Protein AF-A0A0G2QMW2-F1 (afdb_monomer_lite)

Foldseek 3Di:
DPPPPPDPPPPQQDDDWWWKAFQPPRDIDTDRDPVVLVCCVVVHDQLRIETEDEEVSLLVSLVCLLPPVSNHQEYEHELYQQQCVLVQCDDDPGNHGCVRCVVCRLVSHSLNRLVSRPHYYHYHYDCPPPDSRRHPVSVVSSVVSND

Structure (mmCIF, N/CA/C/O backbone):
data_AF-A0A0G2QMW2-F1
#
_entry.id   AF-A0A0G2QMW2-F1
#
loop_
_atom_site.group_PDB
_atom_site.id
_atom_site.type_symbol
_atom_site.label_atom_id
_atom_site.label_alt_id
_atom_site.label_comp_id
_atom_site.label_asym_id
_atom_site.label_entity_id
_atom_site.label_seq_id
_atom_site.pdbx_PDB_ins_code
_atom_site.Cartn_x
_atom_site.Cartn_y
_atom_site.Cartn_z
_atom_site.occupancy
_atom_site.B_iso_or_equiv
_atom_site.auth_seq_id
_atom_site.auth_comp_id
_atom_site.auth_asym_id
_atom_site.auth_atom_id
_atom_site.pdbx_PDB_model_num
ATOM 1 N N . CYS A 1 1 ? 3.697 18.463 23.414 1.00 31.78 1 CYS A N 1
ATOM 2 C CA . CYS A 1 1 ? 4.194 17.265 22.704 1.00 31.78 1 CYS A CA 1
ATOM 3 C C . CYS A 1 1 ? 5.226 17.656 21.647 1.00 31.78 1 CYS A C 1
ATOM 5 O O . CYS A 1 1 ? 4.858 17.860 20.501 1.00 31.78 1 CYS A O 1
ATOM 7 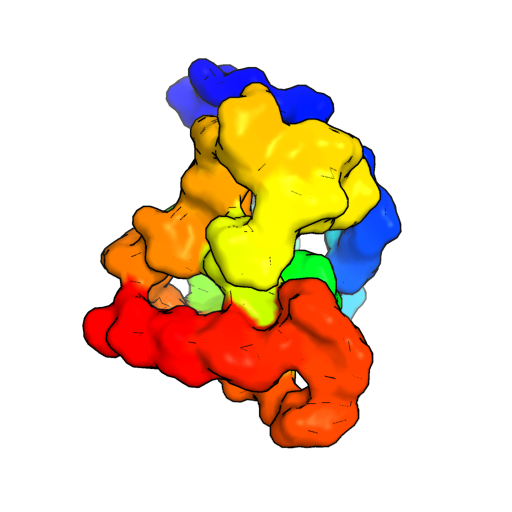N N . ARG A 1 2 ? 6.497 17.835 22.036 1.00 20.69 2 ARG A N 1
ATOM 8 C CA . ARG A 1 2 ? 7.618 18.195 21.136 1.00 20.69 2 ARG A CA 1
ATOM 9 C C . ARG A 1 2 ? 8.587 17.024 20.889 1.00 20.69 2 ARG A C 1
ATOM 11 O O . ARG A 1 2 ? 9.656 17.229 20.339 1.00 20.69 2 ARG A O 1
ATOM 18 N N . SER A 1 3 ? 8.218 15.801 21.270 1.00 21.95 3 SER A N 1
ATOM 19 C CA . SER A 1 3 ? 9.190 14.709 21.443 1.00 21.95 3 SER A CA 1
ATOM 20 C C . SER A 1 3 ? 9.128 13.596 20.387 1.00 21.95 3 SER A C 1
ATOM 22 O O . SER A 1 3 ? 9.879 12.639 20.500 1.00 21.95 3 SER A O 1
ATOM 24 N N . CYS A 1 4 ? 8.271 13.692 19.362 1.00 24.73 4 CYS A N 1
ATOM 25 C CA . CYS A 1 4 ? 8.181 12.668 18.301 1.00 24.73 4 CYS A CA 1
ATOM 26 C C . CYS A 1 4 ? 8.853 13.076 16.974 1.00 24.73 4 CYS A C 1
ATOM 28 O O . CYS A 1 4 ? 8.833 12.302 16.023 1.00 24.73 4 CYS A O 1
ATOM 30 N N . CYS A 1 5 ? 9.463 14.263 16.891 1.00 25.66 5 CYS A N 1
ATOM 31 C CA . CYS A 1 5 ? 10.041 14.810 15.653 1.00 25.66 5 CYS A CA 1
ATOM 32 C C . CYS A 1 5 ? 11.556 14.547 15.531 1.00 25.66 5 CYS A C 1
ATOM 34 O O . CYS A 1 5 ? 12.316 15.470 15.258 1.00 25.66 5 CYS A O 1
ATOM 36 N N . GLY A 1 6 ? 12.000 13.314 15.793 1.00 21.42 6 GLY A N 1
ATOM 37 C CA . GLY A 1 6 ? 13.422 12.930 15.799 1.00 21.42 6 GLY A CA 1
ATOM 38 C C . GLY A 1 6 ? 13.923 12.190 14.552 1.00 21.42 6 GLY A C 1
ATOM 39 O O . GLY A 1 6 ? 15.034 11.679 14.574 1.00 21.42 6 GLY A O 1
ATOM 40 N N . GLY A 1 7 ? 13.124 12.096 13.487 1.00 24.61 7 GLY A N 1
ATOM 41 C CA . GLY A 1 7 ? 13.539 11.538 12.196 1.00 24.61 7 GLY A CA 1
ATOM 42 C C . GLY A 1 7 ? 13.382 12.594 11.108 1.00 24.61 7 GLY A C 1
ATOM 43 O O . GLY A 1 7 ? 12.393 13.321 11.103 1.00 24.61 7 GLY A O 1
ATOM 44 N N . SER A 1 8 ? 14.357 12.725 10.217 1.00 23.94 8 SER A N 1
ATOM 45 C CA . SER A 1 8 ? 14.370 13.690 9.113 1.00 23.94 8 SER A CA 1
ATOM 46 C C . SER A 1 8 ? 13.133 13.546 8.210 1.00 23.94 8 SER A C 1
ATOM 48 O O . SER A 1 8 ? 13.073 12.688 7.336 1.00 23.94 8 SER A O 1
ATOM 50 N N . PHE A 1 9 ? 12.138 14.411 8.425 1.00 33.34 9 PHE A N 1
ATOM 51 C CA . PHE A 1 9 ? 10.844 14.475 7.724 1.00 33.34 9 PHE A CA 1
ATOM 52 C C . PHE A 1 9 ? 10.901 15.205 6.361 1.00 33.34 9 PHE A C 1
ATOM 54 O O . PHE A 1 9 ? 9.879 15.672 5.861 1.00 33.34 9 PHE A O 1
ATOM 61 N N . THR A 1 10 ? 12.076 15.350 5.745 1.00 26.31 10 THR A N 1
ATOM 62 C CA . THR A 1 10 ? 12.300 16.303 4.639 1.00 26.31 10 THR A CA 1
ATOM 63 C C . THR A 1 10 ? 11.971 15.790 3.232 1.00 26.31 10 THR A C 1
ATOM 65 O O . THR A 1 10 ? 12.072 16.566 2.292 1.00 26.31 10 THR A O 1
ATOM 68 N N . SER A 1 11 ? 11.533 14.537 3.050 1.00 30.42 11 SER A N 1
ATOM 69 C CA . SER A 1 11 ? 11.348 13.943 1.706 1.00 30.42 11 SER A CA 1
ATOM 70 C C . SER A 1 11 ? 9.889 13.760 1.238 1.00 30.42 11 SER A C 1
ATOM 72 O O . SER A 1 11 ? 9.665 13.252 0.142 1.00 30.42 11 SER A O 1
ATOM 74 N N . TRP A 1 12 ? 8.875 14.135 2.027 1.00 39.06 12 TRP A N 1
ATOM 75 C CA . TRP A 1 12 ? 7.472 13.744 1.765 1.00 39.06 12 TRP A CA 1
ATOM 76 C C . TRP A 1 12 ? 6.599 14.815 1.082 1.00 39.06 12 TRP A C 1
ATOM 78 O O . TRP A 1 12 ? 5.373 14.730 1.135 1.00 39.06 12 TRP A O 1
ATOM 88 N N . SER A 1 13 ? 7.184 15.838 0.454 1.00 30.17 13 SER A N 1
ATOM 89 C CA . SER A 1 13 ? 6.423 16.857 -0.285 1.00 30.17 13 SER A CA 1
ATOM 90 C C . SER A 1 13 ? 6.277 16.471 -1.759 1.00 30.17 13 SER A C 1
ATOM 92 O O . SER A 1 13 ? 7.061 16.903 -2.601 1.00 30.17 13 SER A O 1
ATOM 94 N N . MET A 1 14 ? 5.266 15.660 -2.074 1.00 35.12 14 MET A N 1
ATOM 95 C CA . MET A 1 14 ? 4.826 15.432 -3.452 1.00 35.12 14 MET A CA 1
ATOM 96 C C . MET A 1 14 ? 3.308 15.637 -3.528 1.00 35.12 14 MET A C 1
ATOM 98 O O . MET A 1 14 ? 2.550 15.010 -2.785 1.00 35.12 14 MET A O 1
ATOM 102 N N . LEU A 1 15 ? 2.885 16.577 -4.377 1.00 31.95 15 LEU A N 1
ATOM 103 C CA . LEU A 1 15 ? 1.502 17.036 -4.536 1.00 31.95 15 LEU A CA 1
ATOM 104 C C . LEU A 1 15 ? 0.639 15.952 -5.195 1.00 31.95 15 LEU A C 1
ATOM 106 O O . LEU A 1 15 ? 0.570 15.869 -6.416 1.00 31.95 15 LEU A O 1
ATOM 110 N N . TYR A 1 16 ? -0.049 15.145 -4.388 1.00 40.28 16 TYR A N 1
ATOM 111 C CA . TYR A 1 16 ? -1.129 14.271 -4.849 1.00 40.28 16 TYR A CA 1
ATOM 112 C C . TYR A 1 16 ? -2.287 14.295 -3.849 1.00 40.28 16 TYR A C 1
ATOM 114 O O . TYR A 1 16 ? -2.082 14.249 -2.637 1.00 40.28 16 TYR A O 1
ATOM 122 N N . SER A 1 17 ? -3.518 14.400 -4.356 1.00 40.88 17 SER A N 1
ATOM 123 C CA . SER A 1 17 ? -4.721 14.555 -3.533 1.00 40.88 17 SER A CA 1
ATOM 124 C C . SER A 1 17 ? -5.099 13.247 -2.826 1.00 40.88 17 SER A C 1
ATOM 126 O O . SER A 1 17 ? -5.518 12.284 -3.468 1.00 40.88 17 SER A O 1
ATOM 128 N N . TYR A 1 18 ? -5.006 13.215 -1.493 1.00 57.31 18 TYR A N 1
ATOM 129 C CA . TYR A 1 18 ? -5.609 12.161 -0.662 1.00 57.31 18 TYR A CA 1
ATOM 130 C C . TYR A 1 18 ? -7.023 12.570 -0.256 1.00 57.31 18 TYR A C 1
ATOM 132 O O . TYR A 1 18 ? -7.265 13.744 0.034 1.00 57.31 18 TYR A O 1
ATOM 140 N N . PHE A 1 19 ? -7.952 11.615 -0.192 1.00 52.19 19 PHE A N 1
ATOM 141 C CA . PHE A 1 19 ? -9.312 11.878 0.270 1.00 52.19 19 PHE A CA 1
ATOM 142 C C . PHE A 1 19 ? -9.451 11.459 1.726 1.00 52.19 19 PHE A C 1
ATOM 144 O O . PHE A 1 19 ? -9.293 10.292 2.080 1.00 52.19 19 PHE A O 1
ATOM 151 N N . LEU A 1 20 ? -9.778 12.422 2.581 1.00 56.78 20 LEU A N 1
ATOM 152 C CA . LEU A 1 20 ? -10.070 12.157 3.977 1.00 56.78 20 LEU A CA 1
ATOM 153 C C . LEU A 1 20 ? -11.575 12.237 4.227 1.00 56.78 20 LEU A C 1
ATOM 155 O O . LEU A 1 20 ? -12.228 13.227 3.884 1.00 56.78 20 LEU A O 1
ATOM 159 N N . LEU A 1 21 ? -12.116 11.186 4.837 1.00 53.78 21 LEU A N 1
ATOM 160 C CA . LEU A 1 21 ? -13.535 11.030 5.138 1.00 53.78 21 LEU A CA 1
ATOM 161 C C . LEU A 1 21 ? -13.748 11.230 6.639 1.00 53.78 21 LEU A C 1
ATOM 163 O O . LEU A 1 21 ? -13.359 10.397 7.453 1.00 53.78 21 LEU A O 1
ATOM 167 N N . CYS A 1 22 ? -14.377 12.341 7.020 1.00 51.69 22 CYS A N 1
ATOM 168 C CA . CYS A 1 22 ? -14.687 12.637 8.416 1.00 51.69 22 CYS A CA 1
ATOM 169 C C . CYS A 1 22 ? -16.186 12.453 8.702 1.00 51.69 22 CYS A C 1
ATOM 171 O O . CYS A 1 22 ? -17.034 13.169 8.166 1.00 51.69 22 CYS A O 1
ATOM 173 N N . TYR A 1 23 ? -16.516 11.515 9.592 1.00 40.94 23 TYR A N 1
ATOM 174 C CA . TYR A 1 23 ? -17.879 11.016 9.819 1.00 40.94 23 TYR A CA 1
ATOM 175 C C . TYR A 1 23 ? -18.740 11.898 10.746 1.00 40.94 23 TYR A C 1
ATOM 177 O O . TYR A 1 23 ? -19.839 11.514 11.133 1.00 40.94 23 TYR A O 1
ATOM 185 N N . HIS A 1 24 ? -18.276 13.093 11.132 1.00 38.88 24 HIS A N 1
ATOM 186 C CA . HIS A 1 24 ? -19.057 14.029 11.961 1.00 38.88 24 HIS A CA 1
ATOM 187 C C . HIS A 1 24 ? -19.680 15.205 11.194 1.00 38.88 24 HIS A C 1
ATOM 189 O O . HIS A 1 24 ? -20.096 16.185 11.800 1.00 38.88 24 HIS A O 1
ATOM 195 N N . GLY A 1 25 ? -19.796 15.095 9.866 1.00 40.00 25 GLY A N 1
ATOM 196 C CA . GLY A 1 25 ? -20.556 16.070 9.077 1.00 40.00 25 GLY A CA 1
ATOM 197 C C . GLY A 1 25 ? -20.341 16.020 7.568 1.00 40.00 25 GLY A C 1
ATOM 198 O O . GLY A 1 25 ? -20.330 17.086 6.966 1.00 40.00 25 GLY A O 1
ATOM 199 N N . PHE A 1 26 ? -20.106 14.837 6.974 1.00 41.72 26 PHE A N 1
ATOM 200 C CA . PHE A 1 26 ? -19.901 14.633 5.523 1.00 41.72 26 PHE A CA 1
ATOM 201 C C . PHE A 1 26 ? -19.034 15.713 4.842 1.00 41.72 26 PHE A C 1
ATOM 203 O O . PHE A 1 26 ? -19.278 16.112 3.706 1.00 41.72 26 PHE A O 1
ATOM 210 N N . LYS A 1 27 ? -18.011 16.219 5.541 1.00 44.56 27 LYS A N 1
ATOM 211 C CA . LYS A 1 27 ? -17.073 17.189 4.976 1.00 44.56 27 LYS A CA 1
ATOM 212 C C . LYS A 1 27 ? -15.875 16.433 4.437 1.00 44.56 27 LYS A C 1
ATOM 214 O O . LYS A 1 27 ? -15.090 15.873 5.202 1.00 44.56 27 LYS A O 1
ATOM 219 N N . PHE A 1 28 ? -15.751 16.443 3.118 1.00 45.72 28 PHE A N 1
ATOM 220 C CA . PHE A 1 28 ? -14.558 16.003 2.418 1.00 45.72 28 PHE A CA 1
ATOM 221 C C . PHE A 1 28 ? -13.490 17.086 2.545 1.00 45.72 28 PHE A C 1
ATOM 223 O O . PHE A 1 28 ? -13.749 18.260 2.275 1.00 45.72 28 PHE A O 1
ATOM 230 N N . LYS A 1 29 ? -12.286 16.702 2.965 1.00 49.34 29 LYS A N 1
ATOM 231 C CA . LYS A 1 29 ? -11.101 17.549 2.823 1.00 49.34 29 LYS A CA 1
ATOM 232 C C . LYS A 1 29 ? -10.001 16.756 2.140 1.00 49.34 29 LYS A C 1
ATOM 234 O O . LYS A 1 29 ? -9.677 15.649 2.569 1.00 49.34 29 LYS A O 1
ATOM 239 N N . SER A 1 30 ? -9.432 17.352 1.100 1.00 45.12 30 SER A N 1
ATOM 240 C CA . SER A 1 30 ? -8.157 16.934 0.538 1.00 45.12 30 SER A CA 1
ATOM 241 C C . SER A 1 30 ? -7.026 17.528 1.370 1.00 45.12 30 SER A C 1
ATOM 243 O O . SER A 1 30 ? -7.082 18.692 1.770 1.00 45.12 30 SER A O 1
ATOM 245 N N . PHE A 1 31 ? -6.000 16.731 1.643 1.00 50.50 31 PHE A N 1
ATOM 246 C CA . PHE A 1 31 ? -4.785 17.189 2.309 1.00 50.50 31 PHE A CA 1
ATOM 247 C C . PHE A 1 31 ? -3.571 16.761 1.500 1.00 50.50 31 PHE A C 1
ATOM 249 O O . PHE A 1 31 ? -3.624 15.754 0.804 1.00 50.50 31 PHE A O 1
ATOM 256 N N . GLU A 1 32 ? -2.490 17.525 1.614 1.00 48.66 32 GLU A N 1
ATOM 257 C CA . GLU A 1 32 ? -1.258 17.311 0.846 1.00 48.66 32 GLU A CA 1
ATOM 258 C C . GLU A 1 32 ? -0.116 16.765 1.716 1.00 48.66 32 GLU A C 1
ATOM 260 O O . GLU A 1 32 ? 0.905 16.335 1.192 1.00 48.66 32 GLU A O 1
ATOM 265 N N . SER A 1 33 ? -0.265 16.757 3.051 1.00 53.06 33 SER A N 1
ATOM 266 C CA . SER A 1 33 ? 0.798 16.316 3.962 1.00 53.06 33 SER A CA 1
ATOM 267 C C . SER A 1 33 ? 0.294 15.680 5.264 1.00 53.06 33 SER A C 1
ATOM 269 O O . SER A 1 33 ? -0.798 15.976 5.762 1.00 53.06 33 SER A O 1
ATOM 271 N N . VAL A 1 34 ? 1.146 14.850 5.877 1.00 55.09 34 VAL A N 1
ATOM 272 C CA . VAL A 1 34 ? 0.924 14.268 7.216 1.00 55.09 34 VAL A CA 1
ATOM 273 C C . VAL A 1 34 ? 0.848 15.358 8.293 1.00 55.09 34 VAL A C 1
ATOM 275 O O . VAL A 1 34 ? 0.042 15.259 9.217 1.00 55.09 34 VAL A O 1
ATOM 278 N N . SER A 1 35 ? 1.607 16.451 8.149 1.00 56.62 35 SER A N 1
ATOM 279 C CA . SER A 1 35 ? 1.500 17.620 9.036 1.00 56.62 35 SER A CA 1
ATOM 280 C C . SER A 1 35 ? 0.096 18.219 9.020 1.00 56.62 35 SER A C 1
ATOM 282 O O . SER A 1 35 ? -0.437 18.569 10.076 1.00 56.62 35 SER A O 1
ATOM 284 N N . SER A 1 36 ? -0.558 18.256 7.856 1.00 60.78 36 SER A N 1
ATOM 285 C CA . SER A 1 36 ? -1.954 18.686 7.743 1.00 60.78 36 SER A CA 1
ATOM 286 C C . SER A 1 36 ? -2.921 17.725 8.446 1.00 60.78 36 SER A C 1
ATOM 288 O O . SER A 1 36 ? -3.945 18.166 8.966 1.00 60.78 36 SER A O 1
ATOM 290 N N . CYS A 1 37 ? -2.579 16.435 8.557 1.00 61.16 37 CYS A N 1
ATOM 291 C CA . CYS A 1 37 ? -3.386 15.457 9.290 1.00 61.16 37 CYS A CA 1
ATOM 292 C C . CYS A 1 37 ? -3.404 15.728 10.805 1.00 61.16 37 CYS A C 1
ATOM 294 O O . CYS A 1 37 ? -4.397 15.446 11.462 1.00 61.16 37 CYS A O 1
ATOM 296 N N . SER A 1 38 ? -2.372 16.351 11.385 1.00 64.12 38 SER A N 1
ATOM 297 C CA . SER A 1 38 ? -2.394 16.728 12.813 1.00 64.12 38 SER A CA 1
ATOM 298 C C . SER A 1 38 ? -3.495 17.747 13.149 1.00 64.12 38 SER A C 1
ATOM 300 O O . SER A 1 38 ? -4.029 17.757 14.261 1.00 64.12 38 SER A O 1
ATOM 302 N N . MET A 1 39 ? -3.897 18.572 12.172 1.00 65.81 39 MET A N 1
ATOM 303 C CA . MET A 1 39 ? -5.007 19.514 12.331 1.00 65.81 39 MET A CA 1
ATOM 304 C C . MET A 1 39 ? -6.356 18.802 12.484 1.00 65.81 39 MET A C 1
ATOM 306 O O . MET A 1 39 ? -7.298 19.406 12.992 1.00 65.81 39 MET A O 1
ATOM 310 N N . LEU A 1 40 ? -6.453 17.525 12.105 1.00 64.06 40 LEU A N 1
ATOM 311 C CA . LEU A 1 40 ? -7.679 16.738 12.208 1.00 64.06 40 LEU A CA 1
ATOM 312 C C . LEU A 1 40 ? -8.146 16.564 13.646 1.00 64.06 40 LEU A C 1
ATOM 314 O O . LEU A 1 40 ? -9.339 16.686 13.905 1.00 64.06 40 LEU A O 1
ATOM 318 N N . ILE A 1 41 ? -7.213 16.387 14.584 1.00 64.94 41 ILE A N 1
ATOM 319 C CA . ILE A 1 41 ? -7.526 16.252 16.014 1.00 64.94 41 ILE A CA 1
ATOM 320 C C . ILE A 1 41 ? -8.247 17.509 16.539 1.00 64.94 41 ILE A C 1
ATOM 322 O O . ILE A 1 41 ? -9.016 17.432 17.492 1.00 64.94 41 ILE A O 1
ATOM 326 N N . LYS A 1 42 ? -8.041 18.674 15.904 1.00 69.19 42 LYS A N 1
ATOM 327 C CA . LYS A 1 42 ? -8.689 19.938 16.291 1.00 69.19 42 LYS A CA 1
ATOM 328 C C . LYS A 1 42 ? -10.101 20.108 15.728 1.00 69.19 42 LYS A C 1
ATOM 330 O O . LYS A 1 42 ? -10.826 20.972 16.204 1.00 69.19 42 LYS A O 1
ATOM 335 N N . VAL A 1 43 ? -10.478 19.345 14.701 1.00 68.62 43 VAL A N 1
ATOM 336 C CA . VAL A 1 43 ? -11.755 19.519 13.981 1.00 68.62 43 VAL A CA 1
ATOM 337 C C . VAL A 1 43 ? -12.644 18.279 14.009 1.00 68.62 43 VAL A C 1
ATOM 339 O O . VAL A 1 43 ? -13.802 18.354 13.604 1.00 68.62 43 VAL A O 1
ATOM 342 N N . ALA A 1 44 ? -12.123 17.139 14.462 1.00 69.56 44 ALA A N 1
ATOM 343 C CA . ALA A 1 44 ? -12.827 15.871 14.459 1.00 69.56 44 ALA A CA 1
ATOM 344 C C . ALA A 1 44 ? -12.274 14.895 15.502 1.00 69.56 44 ALA A C 1
ATOM 346 O O . ALA A 1 44 ? -11.086 14.885 15.820 1.00 69.56 44 ALA A O 1
ATOM 347 N N . HIS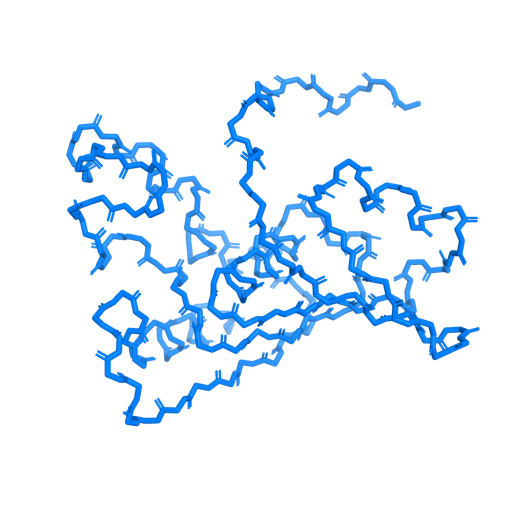 A 1 45 ? -13.152 14.030 16.010 1.00 75.88 45 HIS A N 1
ATOM 348 C CA . HIS A 1 45 ? -12.753 12.970 16.926 1.00 75.88 45 HIS A CA 1
ATOM 349 C C . HIS A 1 45 ? -11.979 11.885 16.154 1.00 75.88 45 HIS A C 1
ATOM 351 O O . HIS A 1 45 ? -12.546 11.355 15.197 1.00 75.88 45 HIS A O 1
ATOM 357 N N . PRO A 1 46 ? -10.764 11.475 16.569 1.00 67.69 46 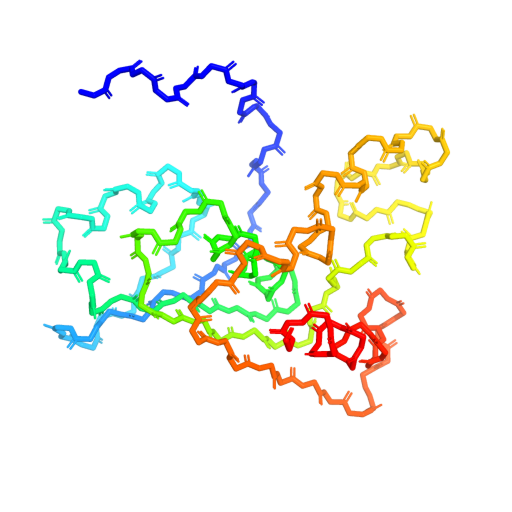PRO A N 1
ATOM 358 C CA . PRO A 1 46 ? -9.931 10.531 15.807 1.00 67.69 46 PRO A CA 1
ATOM 359 C C . PRO A 1 46 ? -10.627 9.204 15.458 1.00 67.69 46 PRO A C 1
ATOM 361 O O . PRO A 1 46 ? -10.489 8.680 14.358 1.00 67.69 46 PRO A O 1
ATOM 364 N N . ASN A 1 47 ? -11.489 8.706 16.353 1.00 79.94 47 ASN A N 1
ATOM 365 C CA . ASN A 1 47 ? -12.303 7.501 16.115 1.00 79.94 47 ASN A CA 1
ATOM 366 C C . ASN A 1 47 ? -13.387 7.650 15.022 1.00 79.94 47 ASN A C 1
ATOM 368 O O . ASN A 1 47 ? -14.118 6.698 14.766 1.00 79.94 47 ASN A O 1
ATOM 372 N N . LYS A 1 48 ? -13.532 8.825 14.403 1.00 84.31 48 LYS A N 1
ATOM 373 C CA . LYS A 1 48 ? -14.534 9.123 13.366 1.00 84.31 48 LYS A CA 1
ATOM 374 C C . LYS A 1 48 ? -13.901 9.633 12.068 1.00 84.31 48 LYS A C 1
ATOM 376 O O . LYS A 1 48 ? -14.583 10.275 11.270 1.00 84.31 48 LYS A O 1
ATOM 381 N N . ILE A 1 49 ? -12.608 9.385 11.872 1.00 86.56 49 ILE A N 1
ATOM 382 C CA . ILE A 1 49 ? -11.860 9.846 10.703 1.00 86.56 49 ILE A CA 1
ATOM 383 C C . ILE A 1 49 ? -11.321 8.638 9.952 1.00 86.56 49 ILE A C 1
ATOM 385 O O . ILE A 1 49 ? -10.516 7.881 10.484 1.00 86.56 49 ILE A O 1
ATOM 389 N N . ALA A 1 50 ? -11.745 8.475 8.709 1.00 88.69 50 ALA A N 1
ATOM 390 C CA . ALA A 1 50 ? -11.200 7.501 7.781 1.00 88.69 50 ALA A CA 1
ATOM 391 C C . ALA A 1 50 ? -10.269 8.200 6.785 1.00 88.69 50 ALA A C 1
ATOM 393 O O . ALA A 1 50 ? -10.482 9.358 6.413 1.00 88.69 50 ALA A O 1
ATOM 394 N N . VAL A 1 51 ? -9.247 7.484 6.332 1.00 90.00 51 VAL A N 1
ATOM 395 C CA . VAL A 1 51 ? -8.333 7.944 5.282 1.00 90.00 51 VAL A CA 1
ATOM 396 C C . VAL A 1 51 ? -8.493 7.076 4.044 1.00 90.00 51 VAL A C 1
ATOM 398 O O . VAL A 1 51 ? -8.692 5.870 4.147 1.00 90.00 51 VAL A O 1
ATOM 401 N N . GLY A 1 52 ? -8.423 7.663 2.858 1.00 92.44 52 GLY A N 1
ATOM 402 C CA . GLY A 1 52 ? -8.448 6.878 1.641 1.00 92.44 52 GLY A CA 1
ATOM 403 C C . GLY A 1 52 ? -7.753 7.533 0.464 1.00 92.44 52 GLY A C 1
ATOM 404 O O . GLY A 1 52 ? -7.465 8.733 0.437 1.00 92.44 52 GLY A O 1
ATOM 405 N N . GLY A 1 53 ? -7.485 6.716 -0.545 1.00 89.50 53 GLY A N 1
ATOM 406 C CA . GLY A 1 53 ? -6.864 7.189 -1.765 1.00 89.50 53 GLY A CA 1
ATOM 407 C C . GLY A 1 53 ? -6.755 6.122 -2.841 1.00 89.50 53 GLY A C 1
ATOM 408 O O . GLY A 1 53 ? -6.930 4.927 -2.602 1.00 89.50 53 GLY A O 1
ATOM 409 N N . HIS A 1 54 ? -6.449 6.597 -4.042 1.00 91.50 54 HIS A N 1
ATOM 410 C CA . HIS A 1 54 ? -6.237 5.798 -5.240 1.00 91.50 54 HIS A CA 1
ATOM 411 C C . HIS A 1 54 ? -4.769 5.886 -5.674 1.00 91.50 54 HIS A C 1
ATOM 413 O O . HIS A 1 54 ? -4.157 6.944 -5.520 1.00 91.50 54 HIS A O 1
ATOM 419 N N . SER A 1 55 ? -4.205 4.807 -6.221 1.00 90.12 55 SER A N 1
ATOM 420 C CA . SER A 1 55 ? -2.826 4.758 -6.713 1.00 90.12 55 SER A CA 1
ATOM 421 C C . SER A 1 55 ? -1.818 5.119 -5.612 1.00 90.12 55 SER A C 1
ATOM 423 O O . SER A 1 55 ? -1.770 4.461 -4.567 1.00 90.12 55 SER A O 1
ATOM 425 N N . TYR A 1 56 ? -1.051 6.199 -5.763 1.00 86.94 56 TYR A N 1
ATOM 426 C CA . TYR A 1 56 ? -0.178 6.705 -4.701 1.00 86.94 56 TYR A CA 1
ATOM 427 C C . TYR A 1 56 ? -0.943 7.021 -3.402 1.00 86.94 56 TYR A C 1
ATOM 429 O O . TYR A 1 56 ? -0.442 6.788 -2.303 1.00 86.94 56 TYR A O 1
ATOM 437 N N . GLY A 1 57 ? -2.207 7.441 -3.503 1.00 87.81 57 GLY A N 1
ATOM 438 C CA . GLY A 1 57 ? -3.069 7.651 -2.344 1.00 87.81 57 GLY A CA 1
ATOM 439 C C . GLY A 1 57 ? -3.419 6.383 -1.576 1.00 87.81 57 GLY A C 1
ATOM 440 O O . GLY A 1 57 ? -3.549 6.423 -0.353 1.00 87.81 57 GLY A O 1
ATOM 441 N N . ALA A 1 58 ? -3.510 5.245 -2.258 1.00 92.75 58 ALA A N 1
ATOM 442 C CA . ALA A 1 58 ? -3.708 3.950 -1.619 1.00 92.75 58 ALA A CA 1
ATOM 443 C C . ALA A 1 58 ? -2.447 3.505 -0.868 1.00 92.75 58 ALA A C 1
ATOM 445 O O . ALA A 1 58 ? -2.522 3.037 0.268 1.00 92.75 58 ALA A O 1
ATOM 446 N N . PHE A 1 59 ? -1.283 3.729 -1.480 1.00 92.38 59 PHE A N 1
ATOM 447 C CA . PHE A 1 59 ? 0.019 3.530 -0.851 1.00 92.38 59 PHE A CA 1
ATOM 448 C C . PHE A 1 59 ? 0.177 4.385 0.420 1.00 92.38 59 PHE A C 1
ATOM 450 O O . PHE A 1 59 ? 0.534 3.867 1.479 1.00 92.38 59 PHE A O 1
ATOM 457 N N . MET A 1 60 ? -0.176 5.671 0.354 1.00 91.38 60 MET A N 1
ATOM 458 C CA . MET A 1 60 ? -0.121 6.563 1.515 1.00 91.38 60 MET A CA 1
ATOM 459 C C . MET A 1 60 ? -1.155 6.223 2.584 1.00 91.38 60 MET A C 1
ATOM 461 O O . MET A 1 60 ? -0.843 6.309 3.766 1.00 91.38 60 MET A O 1
ATOM 465 N N . THR A 1 61 ? -2.352 5.781 2.196 1.00 93.62 61 THR A N 1
ATOM 466 C CA . THR A 1 61 ? -3.378 5.291 3.132 1.00 93.62 61 THR A CA 1
ATOM 467 C C . THR A 1 61 ? -2.819 4.164 4.001 1.00 93.62 61 THR A C 1
ATOM 469 O O . THR A 1 61 ? -2.925 4.219 5.225 1.00 93.62 61 THR A O 1
ATOM 472 N N . ALA A 1 62 ? -2.159 3.176 3.393 1.00 95.44 62 ALA A N 1
ATOM 473 C CA . ALA A 1 62 ? -1.546 2.072 4.127 1.00 95.44 62 ALA A CA 1
ATOM 474 C C . ALA A 1 62 ? -0.393 2.538 5.040 1.00 95.44 62 ALA A C 1
ATOM 476 O O . ALA A 1 62 ? -0.336 2.139 6.203 1.00 95.44 62 ALA A O 1
ATOM 477 N N . ASN A 1 63 ? 0.473 3.440 4.562 1.00 93.81 63 ASN A N 1
ATOM 478 C CA . ASN A 1 63 ? 1.542 4.028 5.380 1.00 93.81 63 ASN A CA 1
ATOM 479 C C . ASN A 1 63 ? 0.998 4.831 6.575 1.00 93.81 63 ASN A C 1
ATOM 481 O O . ASN A 1 63 ? 1.502 4.715 7.692 1.00 93.81 63 ASN A O 1
ATOM 485 N N . LEU A 1 64 ? -0.069 5.605 6.385 1.00 92.44 64 LEU A N 1
ATOM 486 C CA . LEU A 1 64 ? -0.711 6.360 7.461 1.00 92.44 64 LEU A CA 1
ATOM 487 C C . LEU A 1 64 ? -1.315 5.441 8.525 1.00 92.44 64 LEU A C 1
ATOM 489 O O . LEU A 1 64 ? -1.172 5.720 9.714 1.00 92.44 64 LEU A O 1
ATOM 493 N N . LEU A 1 65 ? -1.927 4.323 8.130 1.00 93.69 65 LEU A N 1
ATOM 494 C CA . LEU A 1 65 ? -2.406 3.331 9.095 1.00 93.69 65 LEU A CA 1
ATOM 495 C C . LEU A 1 65 ? -1.266 2.608 9.826 1.00 93.69 65 LEU A C 1
ATOM 497 O O . LEU A 1 65 ? -1.447 2.234 10.982 1.00 93.69 65 LEU A O 1
ATOM 501 N N . ALA A 1 66 ? -0.105 2.425 9.194 1.00 94.50 66 ALA A N 1
ATOM 502 C CA . ALA A 1 66 ? 1.054 1.794 9.827 1.00 94.50 66 ALA A CA 1
ATOM 503 C C . ALA A 1 66 ? 1.772 2.727 10.820 1.00 94.50 66 ALA A C 1
ATOM 505 O O . ALA A 1 66 ? 2.197 2.286 11.888 1.00 94.50 66 ALA A O 1
ATOM 506 N N . HIS A 1 67 ? 1.906 4.013 10.480 1.00 92.06 67 HIS A N 1
ATOM 507 C CA . HIS A 1 67 ? 2.772 4.958 11.199 1.00 92.06 67 HIS A CA 1
ATOM 508 C C . HIS A 1 67 ? 2.018 6.012 12.023 1.00 92.06 67 HIS A C 1
ATOM 510 O O . HIS A 1 67 ? 2.576 6.562 12.971 1.00 92.06 67 HIS A O 1
ATOM 516 N N . ALA A 1 68 ? 0.746 6.273 11.718 1.00 90.31 68 ALA A N 1
ATOM 517 C CA . ALA A 1 68 ? -0.113 7.191 12.466 1.00 90.31 68 ALA A CA 1
ATOM 518 C C . ALA A 1 68 ? -1.513 6.600 12.774 1.00 90.31 68 ALA A C 1
ATOM 520 O O . ALA A 1 68 ? -2.526 7.285 12.603 1.00 90.31 68 ALA A O 1
ATOM 521 N N . PRO A 1 69 ? -1.615 5.357 13.296 1.00 90.00 69 PRO A N 1
ATOM 522 C CA . PRO A 1 69 ? -2.896 4.666 13.508 1.00 90.00 69 PRO A CA 1
ATOM 523 C C . PRO A 1 69 ? -3.837 5.357 14.504 1.00 90.00 69 PRO A C 1
ATOM 525 O O . PRO A 1 69 ? -5.017 5.028 14.569 1.00 90.00 69 PRO A O 1
ATOM 528 N N . HIS A 1 70 ? -3.334 6.285 15.319 1.00 88.25 70 HIS A N 1
ATOM 529 C CA . HIS A 1 70 ? -4.127 7.033 16.295 1.00 88.25 70 HIS A CA 1
ATOM 530 C C . HIS A 1 70 ? -4.938 8.174 15.663 1.00 88.25 70 HIS A C 1
ATOM 532 O O . HIS A 1 70 ? -5.823 8.710 16.322 1.00 88.25 70 HIS A O 1
ATOM 538 N N . LEU A 1 71 ? -4.644 8.551 14.413 1.00 86.00 71 LEU A N 1
ATOM 539 C CA . LEU A 1 71 ? -5.362 9.605 13.692 1.00 86.00 71 LEU A CA 1
ATOM 540 C C . LEU A 1 71 ? -6.598 9.087 12.951 1.00 86.00 71 LEU A C 1
ATOM 542 O O . LEU A 1 71 ? -7.486 9.882 12.646 1.00 86.00 71 LEU A O 1
ATOM 546 N N . PHE A 1 72 ? -6.652 7.783 12.661 1.00 88.94 72 PHE A N 1
ATOM 547 C CA . PHE A 1 72 ? -7.644 7.203 11.760 1.00 88.94 72 PHE A CA 1
ATOM 548 C C . PHE A 1 72 ? -8.304 5.954 12.349 1.00 88.94 72 PHE A C 1
ATOM 550 O O . PHE A 1 72 ? -7.655 5.114 12.978 1.00 88.94 72 PHE A O 1
ATOM 557 N N . CYS A 1 73 ? -9.605 5.800 12.111 1.00 91.62 73 CYS A N 1
ATOM 558 C CA . CYS A 1 73 ? -10.350 4.606 12.492 1.00 91.62 73 CYS A CA 1
ATOM 559 C C . CYS A 1 73 ? -10.244 3.481 11.453 1.00 91.62 73 CYS A C 1
ATOM 561 O O . CYS A 1 73 ? -10.220 2.318 11.851 1.00 91.62 73 CYS A O 1
ATOM 563 N N . CYS A 1 74 ? -10.143 3.804 10.160 1.00 93.94 74 CYS A N 1
ATOM 564 C CA . CYS A 1 74 ? -10.006 2.839 9.065 1.00 93.94 74 CYS A CA 1
ATOM 565 C C . CYS A 1 74 ? -9.405 3.470 7.793 1.00 93.94 74 CYS A C 1
ATOM 567 O O . CYS A 1 74 ? -9.231 4.692 7.715 1.00 93.94 74 CYS A O 1
ATOM 569 N N . GLY A 1 75 ? -9.091 2.622 6.805 1.00 94.50 75 GLY A N 1
ATOM 570 C CA . GLY A 1 75 ? -8.555 3.018 5.500 1.00 94.50 75 GLY A CA 1
ATOM 571 C C . GLY A 1 75 ? -9.337 2.476 4.299 1.00 94.50 75 GLY A C 1
ATOM 572 O O . GLY A 1 75 ? -9.868 1.371 4.361 1.00 94.50 75 GLY A O 1
ATOM 573 N N . ILE A 1 76 ? -9.354 3.215 3.185 1.00 95.88 76 ILE A N 1
ATOM 574 C CA . ILE A 1 76 ? -9.841 2.744 1.872 1.00 95.88 76 ILE A CA 1
ATOM 575 C C . ILE A 1 76 ? -8.741 2.966 0.830 1.00 95.88 76 ILE A C 1
ATOM 577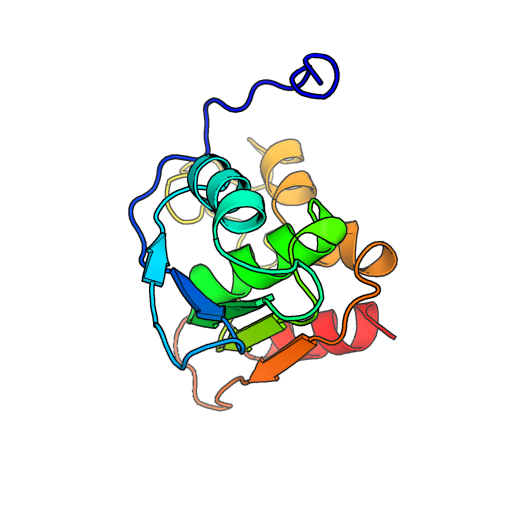 O O . ILE A 1 76 ? -8.430 4.101 0.477 1.00 95.88 76 ILE A O 1
ATOM 581 N N . ALA A 1 77 ? -8.145 1.890 0.330 1.00 95.81 77 ALA A N 1
ATOM 582 C CA . ALA A 1 77 ? -6.983 1.943 -0.545 1.00 95.81 77 ALA A CA 1
ATOM 583 C C . ALA A 1 77 ? -7.289 1.261 -1.887 1.00 95.81 77 ALA A C 1
ATOM 585 O O . ALA A 1 77 ? -7.535 0.058 -1.940 1.00 95.81 77 ALA A O 1
ATOM 586 N N . ARG A 1 78 ? -7.272 2.039 -2.976 1.00 94.81 78 ARG A N 1
ATOM 587 C CA . ARG A 1 78 ? -7.577 1.566 -4.334 1.00 94.81 78 ARG A CA 1
ATOM 588 C C . ARG A 1 78 ? -6.344 1.532 -5.249 1.00 94.81 78 ARG A C 1
ATOM 590 O O . ARG A 1 78 ? -5.692 2.560 -5.397 1.00 94.81 78 ARG A O 1
ATOM 597 N N . SER A 1 79 ? -6.073 0.413 -5.919 1.00 93.69 79 SER A N 1
ATOM 598 C CA . SER A 1 79 ? -4.984 0.237 -6.902 1.00 93.69 79 SER A CA 1
ATOM 599 C C . SER A 1 79 ? -3.607 0.692 -6.385 1.00 93.69 79 SER A C 1
ATOM 601 O O . SER A 1 79 ? -2.921 1.482 -7.023 1.00 93.69 79 SER A O 1
ATOM 603 N N . GLY A 1 80 ? -3.215 0.278 -5.174 1.00 93.12 80 GLY A N 1
ATOM 604 C CA . GLY A 1 80 ? -1.968 0.722 -4.535 1.00 93.12 80 GLY A CA 1
ATOM 605 C C . GLY A 1 80 ? -0.737 -0.138 -4.846 1.00 93.12 80 GLY A C 1
ATOM 606 O O . GLY A 1 80 ? -0.841 -1.346 -5.043 1.00 93.12 80 GLY A O 1
ATOM 607 N N . ALA A 1 81 ? 0.447 0.484 -4.804 1.00 94.50 81 ALA A N 1
ATOM 608 C CA . ALA A 1 81 ? 1.748 -0.189 -4.884 1.00 94.50 81 ALA A CA 1
ATOM 609 C C . ALA A 1 81 ? 2.356 -0.363 -3.482 1.00 94.50 81 ALA A C 1
ATOM 611 O O . ALA A 1 81 ? 3.087 0.509 -3.017 1.00 94.50 81 ALA A O 1
ATOM 612 N N . TYR A 1 82 ? 2.027 -1.449 -2.779 1.00 95.88 82 TYR A N 1
ATOM 613 C CA . TYR A 1 82 ? 2.372 -1.622 -1.356 1.00 95.88 82 TYR A CA 1
ATOM 614 C C . TYR A 1 82 ? 3.773 -2.192 -1.105 1.00 95.88 82 TYR A C 1
ATOM 616 O O . TYR A 1 82 ? 4.352 -1.955 -0.045 1.00 95.88 82 TYR A O 1
ATOM 624 N N . ASN A 1 83 ? 4.320 -2.940 -2.060 1.00 95.81 83 ASN A N 1
ATOM 625 C CA . ASN A 1 83 ? 5.672 -3.470 -2.010 1.00 95.81 83 ASN A CA 1
ATOM 626 C C . ASN A 1 83 ? 6.513 -2.868 -3.144 1.00 95.81 83 ASN A C 1
ATOM 628 O O . ASN A 1 83 ? 6.367 -3.250 -4.308 1.00 95.81 83 ASN A O 1
ATOM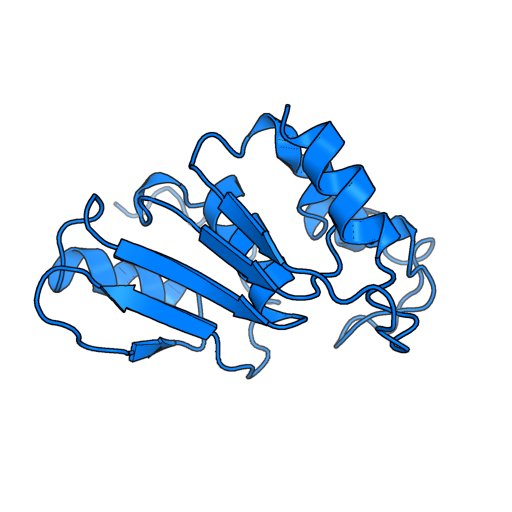 632 N N . ARG A 1 84 ? 7.409 -1.936 -2.803 1.00 93.38 84 ARG A N 1
ATOM 633 C CA . ARG A 1 84 ? 8.278 -1.251 -3.771 1.00 93.38 84 ARG A CA 1
ATOM 634 C C . ARG A 1 84 ? 9.384 -2.141 -4.320 1.00 93.38 84 ARG A C 1
ATOM 636 O O . ARG A 1 84 ? 9.927 -1.820 -5.370 1.00 93.38 84 ARG A O 1
ATOM 643 N N . THR A 1 85 ? 9.680 -3.285 -3.698 1.00 91.88 85 THR A N 1
ATOM 644 C CA . THR A 1 85 ? 10.659 -4.226 -4.269 1.00 91.88 85 THR A CA 1
ATOM 645 C C . THR A 1 85 ? 10.166 -4.871 -5.566 1.00 91.88 85 THR A C 1
ATOM 647 O O . THR A 1 85 ? 10.975 -5.343 -6.356 1.00 91.88 85 THR A O 1
ATOM 650 N N . LEU A 1 86 ? 8.852 -4.834 -5.828 1.00 91.81 86 LEU A N 1
ATOM 651 C CA . LEU A 1 86 ? 8.254 -5.258 -7.097 1.00 91.81 86 LEU A CA 1
ATOM 652 C C . LEU A 1 86 ? 8.351 -4.186 -8.199 1.00 91.81 86 LEU A C 1
ATOM 654 O O . LEU A 1 86 ? 8.012 -4.464 -9.344 1.00 91.81 86 LEU A O 1
ATOM 658 N N . THR A 1 87 ? 8.814 -2.976 -7.874 1.00 90.75 87 THR A N 1
ATOM 659 C CA . THR A 1 87 ? 9.005 -1.859 -8.815 1.00 90.75 87 THR A CA 1
ATOM 660 C C . THR A 1 87 ? 10.425 -1.288 -8.668 1.00 90.75 87 THR A C 1
ATOM 662 O O . THR A 1 87 ? 10.570 -0.176 -8.169 1.00 90.75 87 THR A O 1
ATOM 665 N N . PRO A 1 88 ? 11.488 -2.039 -9.019 1.00 92.81 88 PRO A N 1
ATOM 666 C CA . PRO A 1 88 ? 12.855 -1.765 -8.555 1.00 92.81 88 PRO A CA 1
ATOM 667 C C . PRO A 1 88 ? 13.619 -0.674 -9.331 1.00 92.81 88 PRO A C 1
ATOM 669 O O . PRO A 1 88 ? 14.770 -0.397 -8.996 1.00 92.81 88 PRO A O 1
ATOM 672 N N . PHE A 1 89 ? 13.021 -0.075 -10.363 1.00 93.88 89 PHE A N 1
ATOM 673 C CA . PHE A 1 89 ? 13.681 0.856 -11.292 1.00 93.88 89 PHE A CA 1
ATOM 674 C C . PHE A 1 89 ? 13.247 2.313 -11.088 1.00 93.88 89 PHE A C 1
ATOM 676 O O . PHE A 1 89 ? 13.055 3.051 -12.050 1.00 93.88 89 PHE A O 1
ATOM 683 N N . GLY A 1 90 ? 13.050 2.704 -9.834 1.00 88.25 90 GLY A N 1
ATOM 684 C CA . GLY A 1 90 ? 12.536 4.016 -9.463 1.00 88.25 90 GLY A CA 1
ATOM 685 C C . GLY A 1 90 ? 11.021 4.031 -9.275 1.00 88.25 90 GLY A C 1
ATOM 686 O O . GLY A 1 90 ? 10.283 3.157 -9.745 1.00 88.25 90 GLY A O 1
ATOM 687 N N . PHE A 1 91 ? 10.539 5.032 -8.544 1.00 86.19 91 PHE A N 1
ATOM 688 C CA . PHE A 1 91 ? 9.114 5.314 -8.399 1.00 86.19 91 PHE A CA 1
ATOM 689 C C . PHE A 1 91 ? 8.883 6.771 -7.998 1.00 86.19 91 PHE A C 1
ATOM 691 O O . PHE A 1 91 ? 9.499 7.277 -7.067 1.00 86.19 91 PHE A O 1
ATOM 698 N N . GLN A 1 92 ? 7.887 7.416 -8.606 1.00 82.00 92 GLN A N 1
ATOM 699 C CA . GLN A 1 92 ? 7.499 8.790 -8.262 1.00 82.00 92 GLN A CA 1
ATOM 700 C C . GLN A 1 92 ? 8.682 9.774 -8.387 1.00 82.00 92 GLN A C 1
ATOM 702 O O . GLN A 1 92 ? 9.041 10.100 -9.507 1.00 82.00 92 GLN A O 1
ATOM 707 N N . ASN A 1 93 ? 9.259 10.227 -7.266 1.00 82.31 93 ASN A N 1
ATOM 708 C CA . ASN A 1 93 ? 10.429 11.119 -7.188 1.00 82.31 93 ASN A CA 1
ATOM 709 C C . ASN A 1 93 ? 11.735 10.389 -6.822 1.00 82.31 93 ASN A C 1
ATOM 711 O O . ASN A 1 93 ? 12.758 11.028 -6.594 1.00 82.31 93 ASN A O 1
ATOM 715 N N . GLU A 1 94 ? 11.691 9.069 -6.660 1.00 89.19 94 GLU A N 1
ATOM 716 C CA . GLU A 1 94 ? 12.879 8.261 -6.425 1.00 89.19 94 GLU A CA 1
ATOM 717 C C . GLU A 1 94 ? 13.408 7.764 -7.769 1.00 89.19 94 GLU A C 1
ATOM 719 O O . GLU A 1 94 ? 12.871 6.805 -8.325 1.00 89.19 94 GLU A O 1
ATOM 724 N N . ASP A 1 95 ? 14.448 8.424 -8.276 1.00 91.94 95 ASP A N 1
ATOM 725 C CA . ASP A 1 95 ? 15.122 8.048 -9.525 1.00 91.94 95 ASP A CA 1
ATOM 726 C C . ASP A 1 95 ? 16.141 6.917 -9.317 1.00 91.94 95 ASP A C 1
ATOM 728 O O . ASP A 1 95 ? 16.554 6.261 -10.274 1.00 91.94 95 ASP A O 1
ATOM 732 N N . ARG A 1 96 ? 16.551 6.662 -8.065 1.00 95.00 96 ARG A N 1
ATOM 733 C CA . ARG A 1 96 ? 17.495 5.592 -7.736 1.00 95.00 96 ARG A CA 1
ATOM 734 C C . ARG A 1 96 ? 16.803 4.234 -7.772 1.00 95.00 96 ARG A C 1
ATOM 736 O O . ARG A 1 96 ? 15.651 4.061 -7.358 1.00 95.00 96 ARG A O 1
ATOM 743 N N . THR A 1 97 ? 17.542 3.226 -8.200 1.00 96.00 97 THR A N 1
ATOM 744 C CA . THR A 1 97 ? 17.097 1.833 -8.195 1.00 96.00 97 THR A CA 1
ATOM 745 C C . THR A 1 97 ? 17.026 1.257 -6.779 1.00 96.00 97 THR A C 1
ATOM 747 O O . THR A 1 97 ? 17.589 1.796 -5.820 1.00 96.00 97 THR A O 1
ATOM 750 N N . LEU A 1 98 ? 16.375 0.097 -6.644 1.00 94.56 98 LEU A N 1
ATOM 751 C CA . LEU A 1 98 ? 16.307 -0.654 -5.387 1.00 94.56 98 LEU A CA 1
ATOM 752 C C . LEU A 1 98 ? 17.695 -0.913 -4.777 1.00 94.56 98 LEU A C 1
ATOM 754 O O . LEU A 1 98 ? 17.826 -0.937 -3.555 1.00 94.56 98 LEU A O 1
ATOM 758 N N . TRP A 1 99 ? 18.727 -1.105 -5.599 1.00 96.81 99 TRP A N 1
ATOM 759 C CA . TRP A 1 99 ? 20.085 -1.414 -5.135 1.00 96.81 99 TRP A CA 1
ATOM 760 C C . TRP A 1 99 ? 20.868 -0.174 -4.704 1.00 96.81 99 TRP A C 1
ATOM 762 O O . TRP A 1 99 ? 21.742 -0.265 -3.849 1.00 96.81 99 TRP A O 1
ATOM 772 N N . GLU A 1 100 ? 20.529 0.990 -5.250 1.00 95.94 100 GLU A N 1
ATOM 773 C CA . GLU A 1 100 ? 21.145 2.268 -4.884 1.00 95.94 100 GLU A CA 1
ATOM 774 C C . GLU A 1 100 ? 20.489 2.883 -3.640 1.00 95.94 100 GLU A C 1
ATOM 776 O O . GLU A 1 100 ? 21.144 3.580 -2.865 1.00 95.94 100 GLU A O 1
ATOM 781 N N . ALA A 1 101 ? 19.196 2.620 -3.429 1.00 94.94 101 ALA A N 1
ATOM 782 C CA . ALA A 1 101 ? 18.398 3.211 -2.357 1.00 94.94 101 ALA A CA 1
ATOM 783 C C . ALA A 1 101 ? 17.606 2.167 -1.551 1.00 94.94 101 ALA A C 1
ATOM 785 O O . ALA A 1 101 ? 16.461 2.404 -1.171 1.00 94.94 101 ALA A O 1
ATOM 786 N N . THR A 1 102 ? 18.206 1.010 -1.250 1.00 95.06 102 THR A N 1
ATOM 787 C CA . THR A 1 102 ? 17.520 -0.125 -0.596 1.00 95.06 102 THR A CA 1
ATOM 788 C C . THR A 1 102 ? 16.735 0.274 0.656 1.00 95.06 102 THR A C 1
ATOM 790 O O . THR A 1 102 ? 15.575 -0.114 0.794 1.00 95.06 102 THR A O 1
ATOM 793 N N . ASN A 1 103 ? 17.317 1.103 1.531 1.00 93.44 103 ASN A N 1
ATOM 794 C CA . ASN A 1 103 ? 16.638 1.580 2.740 1.00 93.44 103 ASN A CA 1
ATOM 795 C C . ASN A 1 103 ? 15.352 2.342 2.409 1.00 93.44 103 ASN A C 1
ATOM 797 O O . ASN A 1 103 ? 14.316 2.061 3.002 1.00 93.44 103 ASN A O 1
ATOM 801 N N . THR A 1 104 ? 15.379 3.233 1.413 1.00 90.12 104 THR A N 1
ATOM 802 C CA . THR A 1 104 ? 14.195 3.989 0.988 1.00 90.12 104 THR A CA 1
ATOM 803 C C . THR A 1 104 ? 13.082 3.056 0.518 1.00 90.12 104 THR A C 1
ATOM 805 O O . THR A 1 104 ? 11.941 3.195 0.949 1.00 90.12 104 THR A O 1
ATOM 808 N N . TYR A 1 105 ? 13.398 2.053 -0.301 1.00 92.62 105 TYR A N 1
ATOM 809 C CA . TYR A 1 105 ? 12.404 1.091 -0.787 1.00 92.62 105 TYR A CA 1
ATOM 810 C C . TYR A 1 105 ? 11.791 0.256 0.340 1.00 92.62 105 TYR A C 1
ATOM 812 O O . TYR A 1 105 ? 10.582 0.005 0.333 1.00 92.62 105 TYR A O 1
ATOM 820 N N . VAL A 1 106 ? 12.606 -0.173 1.307 1.00 91.56 106 VAL A N 1
ATOM 821 C CA . VAL A 1 106 ? 12.149 -0.954 2.464 1.00 91.56 106 VAL A CA 1
ATOM 822 C C . VAL A 1 106 ? 11.284 -0.098 3.387 1.00 91.56 106 VAL A C 1
ATOM 824 O O . VAL A 1 106 ? 10.167 -0.497 3.709 1.00 91.56 106 VAL A O 1
ATOM 827 N N . GLU A 1 107 ? 11.761 1.085 3.775 1.00 90.12 107 GLU A N 1
ATOM 828 C CA . GLU A 1 107 ? 11.070 1.984 4.706 1.00 90.12 107 GLU A CA 1
ATOM 829 C C . GLU A 1 107 ? 9.756 2.512 4.137 1.00 90.12 107 GLU A C 1
ATOM 831 O O . GLU A 1 107 ? 8.763 2.609 4.855 1.00 90.12 107 GLU A O 1
ATOM 836 N N . MET A 1 108 ? 9.732 2.834 2.843 1.00 89.50 108 MET A N 1
ATOM 837 C CA . MET A 1 108 ? 8.545 3.384 2.207 1.00 89.50 108 MET A CA 1
ATOM 838 C C . MET A 1 108 ? 7.472 2.337 1.922 1.00 89.50 108 MET A C 1
ATOM 840 O O . MET A 1 108 ? 6.325 2.731 1.743 1.00 89.50 108 MET A O 1
ATOM 844 N N . SER A 1 109 ? 7.801 1.043 1.842 1.00 94.62 109 SER A N 1
ATOM 845 C CA . SER A 1 109 ? 6.847 -0.019 1.497 1.00 94.62 109 SER A CA 1
ATOM 846 C C . SER A 1 109 ? 5.919 -0.357 2.672 1.00 94.62 109 SER A C 1
ATOM 848 O O . SER A 1 109 ? 6.379 -1.007 3.616 1.00 94.62 109 SER A O 1
ATOM 850 N N . PRO A 1 110 ? 4.597 -0.063 2.610 1.00 94.62 110 PRO A N 1
ATOM 851 C CA . PRO A 1 110 ? 3.657 -0.499 3.643 1.00 94.62 110 PRO A CA 1
ATOM 852 C C . PRO A 1 110 ? 3.698 -2.005 3.889 1.00 94.62 110 PRO A C 1
ATOM 854 O O . PRO A 1 110 ? 3.461 -2.450 5.008 1.00 94.62 110 PRO A O 1
ATOM 857 N N . PHE A 1 111 ? 4.039 -2.786 2.860 1.00 96.75 111 PHE A N 1
ATOM 858 C CA . PHE A 1 111 ? 4.220 -4.229 2.960 1.00 96.75 111 PHE A CA 1
ATOM 859 C C . PHE A 1 111 ? 5.228 -4.628 4.052 1.00 96.75 111 PHE A C 1
ATOM 861 O O . PHE A 1 111 ? 4.969 -5.561 4.805 1.00 96.75 111 PHE A O 1
ATOM 868 N N . MET A 1 112 ? 6.324 -3.877 4.213 1.00 96.00 112 MET A N 1
ATOM 869 C CA . MET A 1 112 ? 7.351 -4.137 5.235 1.00 96.00 112 MET A CA 1
ATOM 870 C C . MET A 1 112 ? 6.897 -3.772 6.656 1.00 96.00 112 MET A C 1
ATOM 872 O O . MET A 1 112 ? 7.511 -4.187 7.635 1.00 96.00 112 MET A O 1
ATOM 876 N N . SER A 1 113 ? 5.813 -3.004 6.781 1.00 95.81 113 SER A N 1
ATOM 877 C CA . SER A 1 113 ? 5.194 -2.626 8.055 1.00 95.81 113 SER A CA 1
ATOM 878 C C . SER A 1 113 ? 3.775 -3.188 8.211 1.00 95.81 113 SER A C 1
ATOM 880 O O . SER A 1 113 ? 3.030 -2.723 9.076 1.00 95.81 113 SER A O 1
ATOM 882 N N . ALA A 1 114 ? 3.386 -4.195 7.417 1.00 96.62 114 ALA A N 1
ATOM 883 C CA . ALA A 1 114 ? 2.031 -4.751 7.422 1.00 96.62 114 ALA A CA 1
ATOM 884 C C . ALA A 1 114 ? 1.611 -5.254 8.815 1.00 96.62 114 ALA A C 1
ATOM 886 O O . ALA A 1 114 ? 0.502 -4.988 9.270 1.00 96.62 114 ALA A O 1
ATOM 887 N N . ASN A 1 115 ? 2.544 -5.850 9.565 1.00 95.31 115 ASN A N 1
ATOM 888 C CA . ASN A 1 115 ? 2.333 -6.317 10.937 1.00 95.31 115 ASN A CA 1
ATOM 889 C C . ASN A 1 115 ? 1.935 -5.205 11.932 1.00 95.31 115 ASN A C 1
ATOM 891 O O . ASN A 1 115 ? 1.361 -5.504 12.985 1.00 95.31 115 ASN A O 1
ATOM 895 N N . LYS A 1 116 ? 2.223 -3.934 11.620 1.00 95.62 116 LYS A N 1
ATOM 896 C CA . LYS A 1 116 ? 1.862 -2.761 12.437 1.00 95.62 116 LYS A CA 1
ATOM 897 C C . LYS A 1 116 ? 0.456 -2.238 12.133 1.00 95.62 116 LYS A C 1
ATOM 899 O O . LYS A 1 116 ? -0.116 -1.520 12.952 1.00 95.62 116 LYS A O 1
ATOM 904 N N . ILE A 1 117 ? -0.124 -2.598 10.988 1.00 96.31 117 ILE A N 1
ATOM 905 C CA . ILE A 1 117 ? -1.454 -2.145 10.580 1.00 96.31 117 ILE A CA 1
ATOM 906 C C . ILE A 1 117 ? -2.499 -2.978 11.325 1.00 96.31 117 ILE A C 1
ATOM 908 O O . ILE A 1 117 ? -2.749 -4.131 11.001 1.00 96.31 117 ILE A O 1
ATOM 912 N N . LYS A 1 118 ? -3.101 -2.388 12.363 1.00 95.12 118 LYS A N 1
ATOM 913 C CA . LYS A 1 118 ? -4.165 -3.022 13.171 1.00 95.12 118 LYS A CA 1
ATOM 914 C C . LYS A 1 118 ? -5.559 -2.454 12.908 1.00 95.12 118 LYS A C 1
ATOM 916 O O . LYS A 1 118 ? -6.540 -2.926 13.475 1.00 95.12 118 LYS A O 1
ATOM 921 N N . LYS A 1 119 ? -5.647 -1.393 12.105 1.00 94.88 119 LYS A N 1
ATOM 922 C CA . LYS A 1 119 ? -6.914 -0.748 11.750 1.00 94.88 119 LYS A CA 1
ATOM 923 C C . LYS A 1 119 ? -7.527 -1.435 10.527 1.00 94.88 119 LYS A C 1
ATOM 925 O O . LYS A 1 119 ? -6.769 -1.844 9.650 1.00 94.88 119 LYS A O 1
ATOM 930 N N . PRO A 1 120 ? -8.867 -1.518 10.430 1.00 95.75 120 PRO A N 1
ATOM 931 C CA . PRO A 1 120 ? -9.527 -2.023 9.233 1.00 95.75 120 PRO A CA 1
ATOM 932 C C . PRO A 1 120 ? -9.092 -1.248 7.987 1.00 95.75 120 PRO A C 1
ATOM 934 O O . PRO A 1 120 ? -9.069 -0.014 7.996 1.00 95.75 120 PRO A O 1
ATOM 937 N N . ILE A 1 121 ? -8.782 -1.968 6.914 1.00 96.19 121 ILE A N 1
ATOM 938 C CA . ILE A 1 121 ? -8.451 -1.397 5.611 1.00 96.19 121 ILE A CA 1
ATOM 939 C C . ILE A 1 121 ? -9.218 -2.144 4.520 1.00 96.19 121 ILE A C 1
ATOM 941 O O . ILE A 1 121 ? -9.202 -3.371 4.470 1.00 96.19 121 ILE A O 1
ATOM 945 N N . LEU A 1 122 ? -9.902 -1.398 3.655 1.00 96.88 122 LEU A N 1
ATOM 946 C CA . LEU A 1 122 ? -10.535 -1.920 2.449 1.00 96.88 122 LEU A CA 1
ATOM 947 C C . LEU A 1 122 ? -9.560 -1.781 1.278 1.00 96.88 122 LEU A C 1
ATOM 949 O O . LEU A 1 122 ? -9.152 -0.664 0.957 1.00 96.88 122 LEU A O 1
ATOM 953 N N . LEU A 1 123 ? -9.206 -2.900 0.647 1.00 96.62 123 LEU A N 1
ATOM 954 C CA . LEU A 1 123 ? -8.394 -2.935 -0.569 1.00 96.62 123 LEU A CA 1
ATOM 955 C C . LEU A 1 123 ? -9.308 -3.111 -1.786 1.00 96.62 123 LEU A C 1
ATOM 957 O O . LEU A 1 123 ? -10.152 -4.003 -1.796 1.00 96.62 123 LEU A O 1
ATOM 961 N N . ILE A 1 124 ? -9.147 -2.262 -2.800 1.00 95.81 124 ILE A N 1
ATOM 962 C CA . ILE A 1 124 ? -9.901 -2.323 -4.061 1.00 95.81 124 ILE A CA 1
ATOM 963 C C . ILE A 1 124 ? -8.894 -2.329 -5.207 1.00 95.81 124 ILE A C 1
ATOM 965 O O . ILE A 1 124 ? -8.107 -1.395 -5.322 1.00 95.81 124 ILE A O 1
ATOM 969 N N . HIS A 1 125 ? -8.914 -3.330 -6.078 1.00 95.62 125 HIS A N 1
ATOM 970 C CA . HIS A 1 125 ? -7.997 -3.393 -7.215 1.00 95.62 125 HIS A CA 1
ATOM 971 C C . HIS A 1 125 ? -8.719 -3.963 -8.434 1.00 95.62 125 HIS A C 1
ATOM 973 O O . HIS A 1 125 ? -9.425 -4.956 -8.303 1.00 95.62 125 HIS A O 1
ATOM 979 N N . GLY A 1 126 ? -8.586 -3.316 -9.594 1.00 92.69 126 GLY A N 1
ATOM 980 C CA . GLY A 1 126 ? -9.146 -3.834 -10.845 1.00 92.69 126 GLY A CA 1
ATOM 981 C C . GLY A 1 126 ? -8.241 -4.904 -11.451 1.00 92.69 126 GLY A C 1
ATOM 982 O O . GLY A 1 126 ? -7.044 -4.679 -11.566 1.00 92.69 126 GLY A O 1
ATOM 983 N N . GLU A 1 127 ? -8.797 -6.047 -11.854 1.00 88.25 127 GLU A N 1
ATOM 984 C CA . GLU A 1 127 ? -8.010 -7.141 -12.449 1.00 88.25 127 GLU A CA 1
ATOM 985 C C . GLU A 1 127 ? -7.302 -6.731 -13.751 1.00 88.25 127 GLU A C 1
ATOM 987 O O . GLU A 1 127 ? -6.188 -7.171 -14.017 1.00 88.25 127 GLU A O 1
ATOM 992 N N . GLU A 1 128 ? -7.917 -5.822 -14.509 1.00 87.56 128 GLU A N 1
ATOM 993 C CA . GLU A 1 128 ? -7.402 -5.269 -15.769 1.00 87.56 128 GLU A CA 1
ATOM 994 C C . GLU A 1 128 ? -6.625 -3.947 -15.577 1.00 87.56 128 GLU A C 1
ATOM 996 O O . GLU A 1 128 ? -6.577 -3.098 -16.470 1.00 87.56 128 GLU A O 1
ATOM 1001 N N . ASP A 1 129 ? -6.042 -3.713 -14.394 1.00 83.19 129 ASP A N 1
ATOM 1002 C CA . ASP A 1 129 ? -5.180 -2.546 -14.167 1.00 83.19 129 ASP A CA 1
ATOM 1003 C C . ASP A 1 129 ? -3.868 -2.691 -14.962 1.00 83.19 129 ASP A C 1
ATOM 1005 O O . ASP A 1 129 ? -2.956 -3.432 -14.594 1.00 83.19 129 ASP A O 1
ATOM 1009 N N . ASN A 1 130 ? -3.780 -1.966 -16.080 1.00 83.31 130 ASN A N 1
ATOM 1010 C CA . ASN A 1 130 ? -2.643 -2.013 -17.005 1.00 83.31 130 ASN A CA 1
ATOM 1011 C C . ASN A 1 130 ? -1.407 -1.234 -16.513 1.00 83.31 130 ASN A C 1
ATOM 1013 O O . ASN A 1 130 ? -0.417 -1.118 -17.240 1.00 83.31 130 ASN A O 1
ATOM 1017 N N . ASN A 1 131 ? -1.437 -0.665 -15.305 1.00 82.75 131 ASN A N 1
ATOM 1018 C CA . ASN A 1 131 ? -0.293 0.037 -14.743 1.00 82.75 131 ASN A CA 1
ATOM 1019 C C . ASN A 1 131 ? 0.732 -0.951 -14.168 1.00 82.75 131 ASN A C 1
ATOM 1021 O O . ASN A 1 131 ? 0.528 -1.566 -13.120 1.00 82.75 131 ASN A O 1
ATOM 1025 N N . SER A 1 132 ? 1.899 -1.026 -14.810 1.00 78.81 132 SER A N 1
ATOM 1026 C CA . SER A 1 132 ? 3.011 -1.890 -14.396 1.00 78.81 132 SER A CA 1
ATOM 1027 C C . SER A 1 132 ? 3.512 -1.621 -12.970 1.00 78.81 132 SER A C 1
ATOM 1029 O O . SER A 1 132 ? 4.068 -2.516 -12.334 1.00 78.81 132 SER A O 1
ATOM 1031 N N . GLY A 1 133 ? 3.295 -0.414 -12.435 1.00 79.81 133 GLY A N 1
ATOM 1032 C CA . GLY A 1 133 ? 3.663 -0.053 -11.066 1.00 79.81 133 GLY A CA 1
ATOM 1033 C C . GLY A 1 133 ? 2.667 -0.515 -9.997 1.00 79.81 133 GLY A C 1
ATOM 1034 O O . GLY A 1 133 ? 3.014 -0.557 -8.815 1.00 79.81 133 GLY A O 1
ATOM 1035 N N . THR A 1 134 ? 1.439 -0.860 -10.381 1.00 85.12 134 THR A N 1
ATOM 1036 C CA . THR A 1 134 ? 0.352 -1.248 -9.473 1.00 85.12 134 THR A CA 1
ATOM 1037 C C . THR A 1 134 ? -0.294 -2.538 -9.947 1.00 85.12 134 THR A C 1
ATOM 1039 O O . THR A 1 134 ? -1.503 -2.611 -10.021 1.00 85.12 134 THR A O 1
ATOM 1042 N N . LEU A 1 135 ? 0.493 -3.569 -10.257 1.00 89.00 135 LEU A N 1
ATOM 1043 C CA . LEU A 1 135 ? -0.069 -4.882 -10.585 1.00 89.00 135 LEU A CA 1
ATOM 1044 C C . LEU A 1 135 ? -0.960 -5.395 -9.444 1.00 89.00 135 LEU A C 1
ATOM 1046 O O . LEU A 1 135 ? -0.632 -5.213 -8.268 1.00 89.00 135 LEU A O 1
ATOM 1050 N N . THR A 1 136 ? -2.029 -6.110 -9.784 1.00 91.12 136 THR A N 1
ATOM 1051 C CA . THR A 1 136 ? -3.003 -6.701 -8.842 1.00 91.12 136 THR A CA 1
ATOM 1052 C C . THR A 1 136 ? -2.346 -7.505 -7.720 1.00 91.12 136 THR A C 1
ATOM 1054 O O . THR A 1 136 ? -2.724 -7.373 -6.553 1.00 91.12 136 THR A O 1
ATOM 1057 N N . MET A 1 137 ? -1.249 -8.206 -8.035 1.00 93.81 137 MET A N 1
ATOM 1058 C CA . MET A 1 137 ? -0.406 -8.931 -7.077 1.00 93.81 137 MET A CA 1
ATOM 1059 C C . MET A 1 137 ? 0.027 -8.078 -5.869 1.00 93.81 137 MET A C 1
ATOM 1061 O O . MET A 1 137 ? 0.236 -8.618 -4.780 1.00 93.81 137 MET A O 1
ATOM 1065 N N . GLN A 1 138 ? 0.158 -6.756 -6.024 1.00 95.38 138 GLN A N 1
ATOM 1066 C CA . GLN A 1 138 ? 0.425 -5.837 -4.917 1.00 95.38 138 GLN A CA 1
ATOM 1067 C C . GLN A 1 138 ? -0.651 -5.946 -3.836 1.00 95.38 138 GLN A C 1
ATOM 1069 O O . GLN A 1 138 ? -0.328 -6.063 -2.655 1.00 95.38 138 GLN A O 1
ATOM 1074 N N . SER A 1 139 ? -1.926 -5.920 -4.231 1.00 95.00 139 SER A N 1
ATOM 1075 C CA . SER A 1 139 ? -3.053 -6.011 -3.298 1.00 95.00 139 SER A CA 1
ATOM 1076 C C . SER A 1 139 ? -3.215 -7.414 -2.735 1.00 95.00 139 SER A C 1
ATOM 1078 O O . SER A 1 139 ? -3.408 -7.537 -1.530 1.00 95.00 139 SER A O 1
ATOM 1080 N N . ASP A 1 140 ? -3.028 -8.458 -3.544 1.00 94.69 140 ASP A N 1
ATOM 1081 C CA . ASP A 1 140 ? -3.146 -9.847 -3.078 1.00 94.69 140 ASP A CA 1
ATOM 1082 C C . ASP A 1 140 ? -2.096 -10.192 -2.022 1.00 94.69 140 ASP A C 1
ATOM 1084 O O . ASP A 1 140 ? -2.395 -10.751 -0.961 1.00 94.69 140 ASP A O 1
ATOM 1088 N N . ARG A 1 141 ? -0.833 -9.839 -2.290 1.00 95.94 141 ARG A N 1
ATOM 1089 C CA . ARG A 1 141 ? 0.256 -10.068 -1.338 1.00 95.94 141 ARG A CA 1
ATOM 1090 C C . ARG A 1 141 ? 0.049 -9.238 -0.084 1.00 95.94 141 ARG A C 1
ATOM 1092 O O . ARG A 1 141 ? 0.232 -9.757 1.013 1.00 95.94 141 ARG A O 1
ATOM 1099 N N . PHE A 1 142 ? -0.344 -7.975 -0.234 1.00 97.12 142 PHE A N 1
ATOM 1100 C CA . PHE A 1 142 ? -0.563 -7.102 0.910 1.00 97.12 142 PHE A CA 1
ATOM 1101 C C . PHE A 1 142 ? -1.736 -7.569 1.777 1.00 97.12 142 PHE A C 1
ATOM 1103 O O . PHE A 1 142 ? -1.580 -7.645 2.989 1.00 97.12 142 PHE A O 1
ATOM 1110 N N . PHE A 1 143 ? -2.857 -7.992 1.183 1.00 96.19 143 PHE A N 1
ATOM 1111 C CA . PHE A 1 143 ? -3.976 -8.603 1.905 1.00 96.19 143 PHE A CA 1
ATOM 1112 C C . PHE A 1 143 ? -3.527 -9.807 2.738 1.00 96.19 143 PHE A C 1
ATOM 1114 O O . PHE A 1 143 ? -3.877 -9.918 3.909 1.00 96.19 143 PHE A O 1
ATOM 1121 N N . ASN A 1 144 ? -2.710 -10.689 2.159 1.00 96.19 144 ASN A N 1
ATOM 1122 C CA . ASN A 1 144 ? -2.183 -11.842 2.884 1.00 96.19 144 ASN A CA 1
ATOM 1123 C C . ASN A 1 144 ? -1.202 -11.454 3.999 1.00 96.19 144 ASN A C 1
ATOM 1125 O O . ASN A 1 144 ? -1.178 -12.124 5.024 1.00 96.19 144 ASN A O 1
ATOM 1129 N N . ALA A 1 145 ? -0.431 -10.377 3.831 1.00 96.19 145 ALA A N 1
ATOM 1130 C CA . ALA A 1 145 ? 0.478 -9.864 4.858 1.00 96.19 145 ALA A CA 1
ATOM 1131 C C . ALA A 1 145 ? -0.237 -9.139 6.016 1.00 96.19 145 ALA A C 1
ATOM 1133 O O . ALA A 1 145 ? 0.362 -8.945 7.071 1.00 96.19 145 ALA A O 1
ATOM 1134 N N . LEU A 1 146 ? -1.490 -8.714 5.816 1.00 94.56 146 LEU A N 1
ATOM 1135 C CA . LEU A 1 146 ? -2.328 -8.062 6.830 1.00 94.56 146 LEU A CA 1
ATOM 1136 C C . LEU A 1 146 ? -3.089 -9.050 7.733 1.00 94.56 146 LEU A C 1
ATOM 1138 O O . LEU A 1 146 ? -3.698 -8.605 8.709 1.00 94.56 146 LEU A O 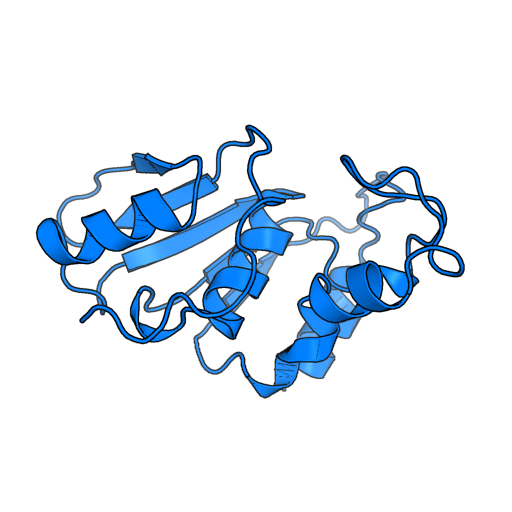1
ATOM 1142 N N . LYS A 1 147 ? -3.102 -10.343 7.384 1.00 81.25 147 LYS A N 1
ATOM 1143 C CA . LYS A 1 147 ? -3.759 -11.401 8.166 1.00 81.25 147 LYS A CA 1
ATOM 1144 C C . LYS A 1 147 ? -3.080 -11.647 9.512 1.00 81.25 147 LYS A C 1
ATOM 1146 O O . LYS A 1 147 ? -1.846 -11.468 9.613 1.00 81.25 147 LYS A O 1
#

Radius of gyration: 15.14 Å; chains: 1; bounding box: 42×32×40 Å

Sequence (147 aa):
CRSCCGGSFTSWSMLYSYFLLCYHGFKFKSFESVSSCSMLIKVAHPNKIAVGGHSYGAFMTANLLAHAPHLFCCGIARSGAYNRTLTPFGFQNEDRTLWEATNTYVEMSPFMSANKIKKPILLIHGEEDNNSGTLTMQSDRFFNALK

InterPro domains:
  IPR001375 Peptidase S9, prolyl oligopeptidase, catalytic domain [PF00326] (44-146)
  IPR029058 Alpha/Beta hydrolase fold [G3DSA:3.40.50.1820] (32-147)
  IPR029058 Alpha/Beta hydrolase fold [SSF53474] (44-147)

Organism: Morus alba (NCBI:txid3498)

Secondary structure (DSSP, 8-state):
--SS--S--TT------EEEEETTTTEEEEES-HHHHHGGGGTS-GGGEEEEEETHHHHHHHHHHHH-TTS-SEEEEES----GGGS-S-BTTB-S-TTTSHHHHHHH-GGGGGGG--S-EEEE--TT---GGG-THHHHHHHHHT-

pLDDT: mean 77.52, std 23.24, range [20.69, 97.12]